Protein AF-A0A7Y4RAD8-F1 (afdb_monomer)

Secondary structure (DSSP, 8-state):
---------TT----SHHHHHHHHHHHHHHHHHHHHHH-SSEEEEE--B-SSEEPPEEEEETTEEEEEP-EE--S-----------PPP-

pLDDT: mean 85.4, std 11.39, range [52.72, 97.62]

Nearest PDB structures (foldseek):
  6ov6-assembly1_A  TM=8.179E-01  e=1.456E-03  Bizionia argentinensis JUB59
  6ov6-assembly1_B  TM=9.138E-01  e=4.019E-03  Bizionia argentinensis JUB59
  6ov6-assembly1_C  TM=9.000E-01  e=6.454E-03  Bizionia argentinensis JUB59
  6mux-assembly1_L  TM=2.898E-01  e=4.579E+00  Plasmodium falciparum 3D7

Sequence (90 aa):
MYQRIDFPKTDGFPFDQETFDFMQKSFRDCFAGIAAHFGHLVIVSGVDDLGANWGDGWVVIAGELLPFVGGTKAGRVVIQETTEDALFED

Radius of gyration: 18.1 Å; Cα contacts (8 Å, |Δi|>4): 92; chains: 1; bounding box: 39×26×49 Å

Mean predicted aligned error: 7.39 Å

Structure (mmCIF, N/CA/C/O backbone):
data_AF-A0A7Y4RAD8-F1
#
_entry.id   AF-A0A7Y4RAD8-F1
#
loop_
_atom_site.group_PDB
_atom_site.id
_atom_site.type_symbol
_atom_site.label_atom_id
_atom_site.label_alt_id
_atom_site.label_comp_id
_atom_site.label_asym_id
_atom_site.label_entity_id
_atom_site.label_seq_id
_atom_site.pdbx_PDB_ins_code
_atom_site.Cartn_x
_atom_site.Cartn_y
_atom_site.Cartn_z
_atom_site.occupancy
_atom_site.B_iso_or_equiv
_atom_site.auth_seq_id
_atom_site.auth_comp_id
_atom_site.auth_asym_id
_atom_site.auth_atom_id
_atom_site.pdbx_PDB_model_num
ATOM 1 N N . MET A 1 1 ? -20.499 -5.951 12.491 1.00 52.72 1 MET A N 1
ATOM 2 C CA . MET A 1 1 ? -21.043 -4.890 13.369 1.00 52.72 1 MET A CA 1
ATOM 3 C C . MET A 1 1 ? -20.282 -3.616 13.040 1.00 52.72 1 MET A C 1
ATOM 5 O O . MET A 1 1 ? -19.067 -3.691 12.972 1.00 52.72 1 MET A O 1
ATOM 9 N N . TYR A 1 2 ? -20.956 -2.505 12.735 1.00 60.06 2 TYR A N 1
ATOM 10 C CA . TYR A 1 2 ? -20.285 -1.230 12.449 1.00 60.06 2 TYR A CA 1
ATOM 11 C C . TYR A 1 2 ? -19.865 -0.591 13.776 1.00 60.06 2 TYR A C 1
ATOM 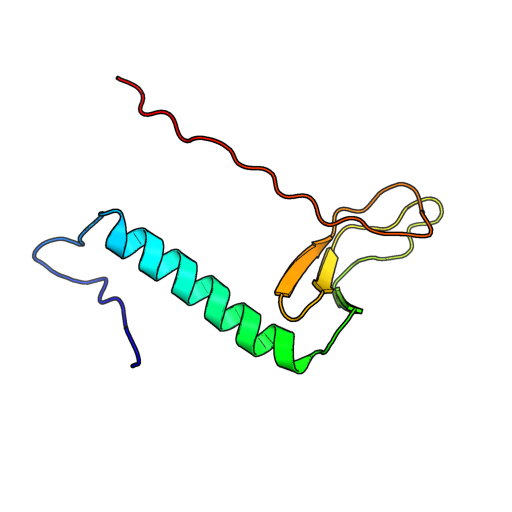13 O O . TYR A 1 2 ? -20.717 -0.341 14.629 1.00 60.06 2 TYR A O 1
ATOM 21 N N . GLN A 1 3 ? -18.565 -0.384 13.968 1.00 66.56 3 GLN A N 1
ATOM 22 C CA . GLN A 1 3 ? -18.003 0.273 15.145 1.00 66.56 3 GLN A CA 1
ATOM 23 C C . GLN A 1 3 ? -17.554 1.684 14.750 1.00 66.56 3 GLN A C 1
ATOM 25 O O . GLN A 1 3 ? -16.964 1.883 13.690 1.00 66.56 3 GLN A O 1
ATOM 30 N N . ARG A 1 4 ? -17.873 2.676 15.584 1.00 71.50 4 ARG A N 1
ATOM 31 C CA . ARG A 1 4 ? -17.561 4.089 15.343 1.00 71.50 4 ARG A CA 1
ATOM 32 C C . ARG A 1 4 ? -16.913 4.676 16.584 1.00 71.50 4 ARG A C 1
ATOM 34 O O . ARG A 1 4 ? -17.489 4.583 17.666 1.00 71.50 4 ARG A O 1
ATOM 41 N N . ILE A 1 5 ? -15.766 5.323 16.400 1.00 71.56 5 ILE A N 1
ATOM 42 C CA . ILE A 1 5 ? -15.119 6.101 17.456 1.00 71.56 5 ILE A CA 1
ATOM 43 C C . ILE A 1 5 ? -15.842 7.436 17.607 1.00 71.56 5 ILE A C 1
ATOM 45 O O . ILE A 1 5 ? -16.057 8.149 16.627 1.00 71.56 5 ILE A O 1
ATOM 49 N N . ASP A 1 6 ? -16.213 7.766 18.838 1.00 73.94 6 ASP A N 1
ATOM 50 C CA . ASP A 1 6 ? -16.777 9.063 19.195 1.00 73.94 6 ASP A CA 1
ATOM 51 C C . ASP A 1 6 ? -15.700 9.897 19.901 1.00 73.94 6 ASP A C 1
ATOM 53 O O . ASP A 1 6 ? -15.438 9.716 21.089 1.00 73.94 6 ASP A O 1
ATOM 57 N N . PHE A 1 7 ? -15.015 10.740 19.124 1.00 69.94 7 PHE A N 1
ATOM 58 C CA . PHE A 1 7 ? -13.886 11.563 19.569 1.00 69.94 7 PHE A CA 1
ATOM 59 C C . PHE A 1 7 ? -14.261 12.723 20.514 1.00 69.94 7 PHE A C 1
ATOM 61 O O . PHE A 1 7 ? -13.502 12.984 21.447 1.00 69.94 7 PHE A O 1
ATOM 68 N N . PRO A 1 8 ? -15.388 13.440 20.334 1.00 68.00 8 PRO A N 1
ATOM 69 C CA . PRO A 1 8 ? -15.779 14.498 21.258 1.00 68.00 8 PRO A CA 1
ATOM 70 C C . PRO A 1 8 ? -16.541 13.922 22.461 1.00 68.00 8 PRO A C 1
ATOM 72 O O . PRO A 1 8 ? -17.767 13.979 22.518 1.00 68.00 8 PRO A O 1
ATOM 75 N N . LYS A 1 9 ? -15.819 13.407 23.462 1.00 63.06 9 LYS A N 1
ATOM 76 C CA . LYS A 1 9 ? -16.396 13.086 24.777 1.00 63.06 9 LYS A CA 1
ATOM 77 C C . LYS A 1 9 ? -15.811 13.978 25.861 1.00 63.06 9 LYS A C 1
ATOM 79 O O . LYS A 1 9 ? -14.600 14.082 26.018 1.00 63.06 9 LYS A O 1
ATOM 84 N N . THR A 1 10 ? -16.697 14.606 26.628 1.00 58.38 10 THR A N 1
ATOM 85 C CA . THR A 1 10 ? -16.359 15.515 27.735 1.00 58.38 10 THR A CA 1
ATOM 86 C C . THR A 1 10 ? -15.621 14.808 28.880 1.00 58.38 10 THR A C 1
ATOM 88 O O . THR A 1 10 ? -14.955 15.471 29.664 1.00 58.38 10 THR A O 1
ATOM 91 N N . ASP A 1 11 ? -15.714 13.476 28.945 1.00 68.56 11 ASP A N 1
ATOM 92 C CA . ASP A 1 11 ? -15.161 12.614 30.004 1.00 68.56 11 ASP A CA 1
ATOM 93 C C . ASP A 1 11 ? -13.786 12.005 29.648 1.00 68.56 11 ASP A C 1
ATOM 95 O O . ASP A 1 11 ? -13.273 11.132 30.340 1.00 68.56 11 ASP A O 1
ATOM 99 N N . GLY A 1 12 ? -13.182 12.462 28.543 1.00 63.66 12 GLY A N 1
ATOM 100 C CA . GLY A 1 12 ? -11.914 11.943 28.033 1.00 63.66 12 GLY A CA 1
ATOM 101 C C . GLY A 1 12 ? -12.084 10.826 26.999 1.00 63.66 12 GLY A C 1
ATOM 102 O O . GLY A 1 12 ? -13.079 10.101 26.963 1.00 63.66 12 GLY A O 1
ATOM 103 N N . PHE A 1 13 ? -11.100 10.725 26.107 1.00 72.62 13 PHE A N 1
ATOM 104 C CA . PHE A 1 13 ? -11.001 9.663 25.111 1.00 72.62 13 PHE A CA 1
ATOM 105 C C . PHE A 1 13 ? -10.129 8.525 25.670 1.00 72.62 13 PHE A C 1
ATOM 107 O O . PHE A 1 13 ? -9.029 8.821 26.145 1.00 72.62 13 PHE A O 1
ATOM 114 N N . PRO A 1 14 ? -10.573 7.254 25.646 1.00 71.44 14 PRO A N 1
ATOM 115 C CA . PRO A 1 14 ? -9.747 6.144 26.107 1.00 71.44 14 PRO A CA 1
ATOM 116 C C . PRO A 1 14 ? -8.564 5.945 25.150 1.00 71.44 14 PRO A C 1
ATOM 118 O O . PRO A 1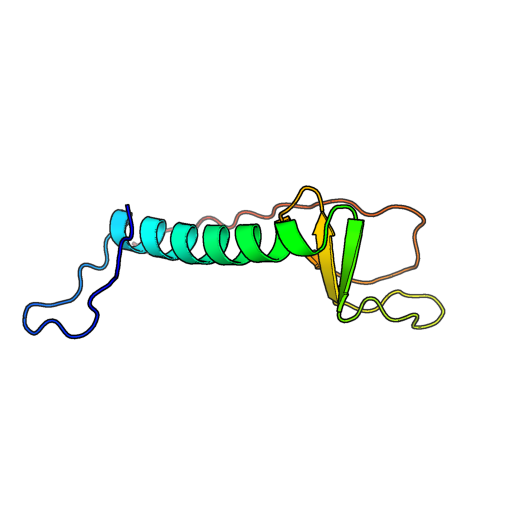 14 ? -8.727 5.512 24.016 1.00 71.44 14 PRO A O 1
ATOM 121 N N . PHE A 1 15 ? -7.360 6.292 25.602 1.00 77.25 15 PHE A N 1
ATOM 122 C CA . PHE A 1 15 ? -6.108 6.024 24.889 1.00 77.25 15 PHE A CA 1
ATOM 123 C C . PHE A 1 15 ? -5.492 4.717 25.396 1.00 77.25 15 PHE A C 1
ATOM 125 O O . PHE A 1 15 ? -4.433 4.710 26.021 1.00 77.25 15 PHE A O 1
ATOM 132 N N . ASP A 1 16 ? -6.194 3.611 25.172 1.00 83.00 16 ASP A N 1
ATOM 133 C CA . ASP A 1 16 ? -5.746 2.266 25.527 1.00 83.00 16 ASP A CA 1
ATOM 134 C C . ASP A 1 16 ? -5.383 1.435 24.285 1.00 83.00 16 ASP A C 1
ATOM 136 O O . ASP A 1 16 ? -5.611 1.830 23.136 1.00 83.00 16 ASP A O 1
ATOM 140 N N . GLN A 1 17 ? -4.772 0.271 24.521 1.00 82.38 17 GLN A N 1
ATOM 141 C CA . GLN A 1 17 ? -4.347 -0.636 23.453 1.00 82.38 17 GLN A CA 1
ATOM 142 C C . GLN A 1 17 ? -5.526 -1.102 22.591 1.00 82.38 17 GLN A C 1
ATOM 144 O O . GLN A 1 17 ? -5.370 -1.230 21.380 1.00 82.38 17 GLN A O 1
ATOM 149 N N . GLU A 1 18 ? -6.704 -1.316 23.185 1.00 84.88 18 GLU A N 1
ATOM 150 C CA . GLU A 1 18 ? -7.899 -1.750 22.454 1.00 84.88 18 GLU A CA 1
ATOM 151 C C . GLU A 1 18 ? -8.387 -0.672 21.484 1.00 84.88 18 GLU A C 1
ATOM 153 O O . GLU A 1 18 ? -8.727 -0.968 20.337 1.00 84.88 18 GLU A O 1
ATOM 158 N N . THR A 1 19 ? -8.375 0.589 21.910 1.00 83.88 19 THR A N 1
ATOM 159 C CA . THR A 1 19 ? -8.778 1.718 21.073 1.00 83.88 19 THR A CA 1
ATOM 160 C C . THR A 1 19 ? -7.805 1.915 19.914 1.00 83.88 19 THR A C 1
ATOM 162 O O . THR A 1 19 ? -8.237 2.135 18.779 1.00 83.88 19 THR A O 1
ATOM 165 N N . PHE A 1 20 ? -6.499 1.763 20.150 1.00 84.56 20 PHE A N 1
ATOM 166 C CA . PHE A 1 20 ? -5.499 1.825 19.082 1.00 84.56 20 PHE A CA 1
ATOM 167 C C . PHE A 1 20 ? -5.556 0.628 18.127 1.00 84.56 20 PHE A C 1
ATOM 169 O O . PHE A 1 20 ? -5.471 0.822 16.914 1.00 84.56 20 PHE A O 1
ATOM 176 N N . ASP A 1 21 ? -5.747 -0.590 18.632 1.00 86.62 21 ASP A N 1
ATOM 177 C CA . ASP A 1 21 ? -5.943 -1.786 17.808 1.00 86.62 21 ASP A CA 1
ATOM 178 C C . ASP A 1 21 ? -7.199 -1.649 16.936 1.00 86.62 21 ASP A C 1
ATOM 180 O O . ASP A 1 21 ? -7.164 -1.900 15.729 1.00 86.62 21 ASP A O 1
ATOM 184 N N . PHE A 1 22 ? -8.291 -1.136 17.509 1.00 86.44 22 PHE A N 1
ATOM 185 C CA . PHE A 1 22 ? -9.505 -0.834 16.762 1.00 86.44 22 PHE A CA 1
ATOM 186 C C . PHE A 1 22 ? -9.267 0.201 15.651 1.00 86.44 22 PHE A C 1
ATOM 188 O O . PHE A 1 22 ? -9.740 0.014 14.525 1.00 86.44 22 PHE A O 1
ATOM 195 N N . MET A 1 23 ? -8.519 1.275 15.930 1.00 85.62 23 MET A N 1
ATOM 196 C CA . MET A 1 23 ? -8.145 2.266 14.916 1.00 85.62 23 MET A CA 1
ATOM 197 C C . MET A 1 23 ? -7.335 1.627 13.783 1.00 85.62 23 MET A C 1
ATOM 199 O O . MET A 1 23 ? -7.683 1.804 12.615 1.00 85.62 23 MET A O 1
ATOM 203 N N . GLN A 1 24 ? -6.299 0.850 14.111 1.00 86.12 24 GLN A N 1
ATOM 204 C CA . GLN A 1 24 ? -5.454 0.182 13.117 1.00 86.12 24 GLN A CA 1
ATOM 205 C C . GLN A 1 24 ? -6.258 -0.785 12.240 1.00 86.12 24 GLN A C 1
ATOM 207 O O . GLN A 1 24 ? -6.148 -0.740 11.013 1.00 86.12 24 GLN A O 1
ATOM 212 N N . LYS A 1 25 ? -7.108 -1.620 12.851 1.00 88.19 25 LYS A N 1
ATOM 213 C CA . LYS A 1 25 ? -7.999 -2.544 12.133 1.00 88.19 25 LYS A CA 1
ATOM 214 C C . LYS A 1 25 ? -8.973 -1.804 11.228 1.00 88.19 25 LYS A C 1
ATOM 216 O O . LYS A 1 25 ? -9.097 -2.156 10.063 1.00 88.19 25 LYS A O 1
ATOM 221 N N . SER A 1 26 ? -9.587 -0.729 11.718 1.00 87.12 26 SER A N 1
ATOM 222 C CA . SER A 1 26 ? -10.542 0.062 10.933 1.00 87.12 26 SER A CA 1
ATOM 223 C C . SER A 1 26 ? -9.920 0.625 9.653 1.00 87.12 26 SER A C 1
ATOM 225 O O . SER A 1 26 ? -10.541 0.570 8.590 1.00 87.12 26 SER A O 1
ATOM 227 N N . PHE A 1 27 ? -8.689 1.144 9.730 1.00 85.69 27 PHE A N 1
ATOM 228 C CA . PHE A 1 27 ? -7.975 1.612 8.540 1.00 85.69 27 PHE A CA 1
ATOM 229 C C . PHE A 1 27 ? -7.604 0.453 7.613 1.00 85.69 27 PHE A C 1
ATOM 231 O O . PHE A 1 27 ? -7.891 0.526 6.417 1.00 85.69 27 PHE A O 1
ATOM 238 N N . ARG A 1 28 ? -7.028 -0.629 8.154 1.00 86.19 28 ARG A N 1
ATOM 239 C CA . ARG A 1 28 ? -6.642 -1.818 7.380 1.00 86.19 28 ARG A CA 1
ATOM 240 C C . ARG A 1 28 ? -7.827 -2.401 6.611 1.00 86.19 28 ARG A C 1
ATOM 242 O O . ARG A 1 28 ? -7.722 -2.596 5.405 1.00 86.19 28 ARG A O 1
ATOM 249 N N . ASP A 1 29 ? -8.956 -2.616 7.279 1.00 88.00 29 ASP A N 1
ATOM 250 C CA . ASP A 1 29 ? -10.151 -3.231 6.696 1.00 88.00 29 ASP A CA 1
ATOM 251 C C . ASP A 1 29 ? -10.772 -2.353 5.602 1.00 88.00 29 ASP A C 1
ATOM 253 O O . ASP A 1 29 ? -11.205 -2.856 4.563 1.00 88.00 29 ASP A O 1
ATOM 257 N N . CYS A 1 30 ? -10.778 -1.029 5.800 1.00 88.12 30 CYS A N 1
ATOM 258 C CA . CYS A 1 30 ? -11.245 -0.078 4.793 1.00 88.12 30 CYS A CA 1
ATOM 259 C C . CYS A 1 30 ? -10.409 -0.176 3.508 1.00 88.12 30 CYS A C 1
ATOM 261 O O . CYS A 1 30 ? -10.955 -0.338 2.413 1.00 88.12 30 CYS A O 1
ATOM 263 N N . PHE A 1 31 ? -9.079 -0.138 3.639 1.00 88.88 31 PHE A N 1
ATOM 264 C CA . PHE A 1 31 ? -8.187 -0.243 2.487 1.00 88.88 31 PHE A CA 1
ATOM 265 C C . PHE A 1 31 ? -8.201 -1.633 1.858 1.00 88.88 31 PHE A C 1
ATOM 267 O O . PHE A 1 31 ? -8.157 -1.715 0.636 1.00 88.88 31 PHE A O 1
ATOM 274 N N . ALA A 1 32 ? -8.337 -2.706 2.639 1.00 87.38 32 ALA A N 1
ATOM 275 C CA . ALA A 1 32 ? -8.482 -4.065 2.120 1.00 87.38 32 ALA A CA 1
ATOM 276 C C . ALA A 1 32 ? -9.762 -4.219 1.278 1.00 87.38 32 ALA A C 1
ATOM 278 O O . ALA A 1 32 ? -9.732 -4.789 0.187 1.00 87.38 32 ALA A O 1
ATOM 279 N N . GLY A 1 33 ? -10.883 -3.643 1.729 1.00 89.12 33 GLY A N 1
ATOM 280 C CA . GLY A 1 33 ? -12.132 -3.630 0.963 1.00 89.12 33 GLY A CA 1
ATOM 281 C C . GLY A 1 33 ? -12.004 -2.898 -0.378 1.00 89.12 33 GLY A C 1
ATOM 282 O O . GLY A 1 33 ? -12.516 -3.368 -1.393 1.00 89.12 33 GLY A O 1
ATOM 283 N N . ILE A 1 34 ? -11.280 -1.775 -0.402 1.00 89.94 34 ILE A N 1
ATOM 284 C CA . ILE A 1 34 ? -10.980 -1.027 -1.632 1.00 89.94 34 ILE A CA 1
ATOM 285 C C . ILE A 1 34 ? -9.988 -1.800 -2.518 1.00 89.94 34 ILE A C 1
ATOM 287 O O . ILE A 1 34 ? -10.196 -1.916 -3.723 1.00 89.94 34 ILE A O 1
ATOM 291 N N . ALA A 1 35 ? -8.931 -2.369 -1.938 1.00 91.56 35 ALA A N 1
ATOM 292 C CA . ALA A 1 35 ? -7.909 -3.145 -2.638 1.00 91.56 35 ALA A CA 1
ATOM 293 C C . ALA A 1 35 ? -8.502 -4.375 -3.345 1.00 91.56 35 ALA A C 1
ATOM 295 O O . ALA A 1 35 ? -8.139 -4.667 -4.485 1.00 91.56 35 ALA A O 1
ATOM 296 N N . ALA A 1 36 ? -9.488 -5.033 -2.727 1.00 88.50 36 ALA A N 1
ATOM 297 C CA . ALA A 1 36 ? -10.220 -6.144 -3.328 1.00 88.50 36 ALA A CA 1
ATOM 298 C C . ALA A 1 36 ? -10.935 -5.771 -4.642 1.00 88.50 36 ALA A C 1
ATOM 300 O O . ALA A 1 36 ? -11.147 -6.643 -5.484 1.00 88.50 36 ALA A O 1
ATOM 301 N N . HIS A 1 37 ? -11.279 -4.493 -4.852 1.00 90.81 37 HIS A N 1
ATOM 302 C CA . HIS A 1 37 ? -11.872 -4.027 -6.108 1.00 90.81 37 HIS A CA 1
ATOM 303 C C . HIS A 1 37 ? -10.865 -3.997 -7.267 1.00 90.81 37 HIS A C 1
ATOM 305 O O . HIS A 1 37 ? -11.238 -4.272 -8.406 1.00 90.81 37 HIS A O 1
ATOM 311 N N . PHE A 1 38 ? -9.597 -3.680 -6.990 1.00 91.62 38 PHE A N 1
ATOM 312 C CA . PHE A 1 38 ? -8.559 -3.586 -8.019 1.00 91.62 38 PHE A CA 1
ATOM 313 C C . PHE A 1 38 ? -8.114 -4.961 -8.534 1.00 91.62 38 PHE A C 1
ATOM 315 O O . PHE A 1 38 ? -7.776 -5.091 -9.708 1.00 91.62 38 PHE A O 1
ATOM 322 N N . GLY A 1 39 ? -8.150 -5.994 -7.689 1.00 88.38 39 GLY A N 1
ATOM 323 C CA . GLY A 1 39 ? -7.714 -7.349 -8.035 1.00 88.38 39 GLY A CA 1
ATOM 324 C C . GLY A 1 39 ? -6.289 -7.659 -7.568 1.00 88.38 39 GLY A C 1
ATOM 325 O O . GLY A 1 39 ? -5.763 -7.020 -6.663 1.00 88.38 39 GLY A O 1
ATOM 326 N N . HIS A 1 40 ? -5.667 -8.692 -8.143 1.00 91.31 40 HIS A N 1
ATOM 327 C CA . HIS A 1 40 ? -4.350 -9.183 -7.722 1.00 91.31 40 HIS A CA 1
ATOM 328 C C . HIS A 1 40 ? -3.229 -8.683 -8.647 1.00 91.31 40 HIS A C 1
ATOM 330 O O . HIS A 1 40 ? -3.366 -8.784 -9.864 1.00 91.31 40 HIS A O 1
ATOM 336 N N . LEU A 1 41 ? -2.110 -8.226 -8.065 1.00 93.19 41 LEU A N 1
ATOM 337 C CA . LEU A 1 41 ? -0.906 -7.736 -8.761 1.00 93.19 41 LEU A CA 1
ATOM 338 C C . LEU A 1 41 ? -1.174 -6.509 -9.634 1.00 93.19 41 LEU A C 1
ATOM 340 O O . LEU A 1 41 ? -0.874 -6.489 -10.827 1.00 93.19 41 LEU A O 1
ATOM 344 N N . VAL A 1 42 ? -1.735 -5.474 -9.016 1.00 95.38 42 VAL A N 1
ATOM 345 C CA . VAL A 1 42 ? -2.088 -4.224 -9.695 1.00 95.38 42 VAL A CA 1
ATOM 346 C C . VAL A 1 42 ? -1.211 -3.087 -9.196 1.00 95.38 42 VAL A C 1
ATOM 348 O O . VAL A 1 42 ? -1.024 -2.934 -7.993 1.00 95.38 42 VAL A O 1
ATOM 351 N N . ILE A 1 43 ? -0.704 -2.266 -10.114 1.00 95.56 43 ILE A N 1
ATOM 352 C CA . ILE A 1 43 ? -0.108 -0.968 -9.783 1.00 95.56 43 ILE A CA 1
ATOM 353 C C . ILE A 1 43 ? -1.252 0.035 -9.643 1.00 95.56 43 ILE A C 1
ATOM 355 O O . ILE A 1 43 ? -2.024 0.229 -10.581 1.00 95.56 43 ILE A O 1
ATOM 359 N N . VAL A 1 44 ? -1.378 0.647 -8.468 1.00 95.19 44 VAL A N 1
ATOM 360 C CA . VAL A 1 44 ? -2.427 1.630 -8.165 1.00 95.19 44 VAL A CA 1
ATOM 361 C C . VAL A 1 44 ? -1.980 3.032 -8.559 1.00 95.19 44 VAL A C 1
ATOM 363 O O . VAL A 1 44 ? -2.753 3.788 -9.144 1.00 95.19 44 VAL A O 1
ATOM 366 N N . SER A 1 45 ? -0.736 3.386 -8.239 1.00 96.19 45 SER A N 1
ATOM 367 C CA . SER A 1 45 ? -0.143 4.6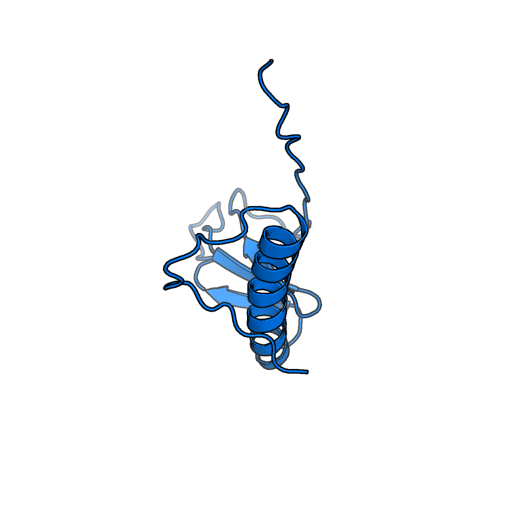82 -8.574 1.00 96.19 45 SER A CA 1
ATOM 368 C C . SER A 1 45 ? 1.383 4.638 -8.481 1.00 96.19 45 SER A C 1
ATOM 370 O O . SER A 1 45 ? 1.941 3.809 -7.759 1.00 96.19 45 SER A O 1
ATOM 372 N N . GLY A 1 46 ? 2.053 5.545 -9.197 1.00 96.38 46 GLY A N 1
ATOM 373 C CA . GLY A 1 46 ? 3.515 5.603 -9.254 1.00 96.38 46 GLY A CA 1
ATOM 374 C C . GLY A 1 46 ? 4.106 4.394 -9.976 1.00 96.38 46 GLY A C 1
ATOM 375 O O . GLY A 1 46 ? 3.549 3.932 -10.970 1.00 96.38 46 GLY A O 1
ATOM 376 N N . VAL A 1 47 ? 5.228 3.877 -9.461 1.00 95.38 47 VAL A N 1
ATOM 377 C CA . VAL A 1 47 ? 6.012 2.805 -10.112 1.00 95.38 47 VAL A CA 1
ATOM 378 C C . VAL A 1 47 ? 6.421 3.210 -11.536 1.00 95.38 47 VAL A C 1
ATOM 380 O O . VAL A 1 47 ? 6.452 2.408 -12.470 1.00 95.38 47 VAL A O 1
ATOM 383 N N . ASP A 1 48 ? 6.722 4.497 -11.708 1.00 96.75 48 ASP A N 1
ATOM 384 C CA . ASP A 1 48 ? 7.076 5.059 -13.003 1.00 96.75 48 ASP A CA 1
ATOM 385 C C . ASP A 1 48 ? 8.422 4.511 -13.491 1.00 96.75 48 ASP A C 1
ATOM 387 O O . ASP A 1 48 ? 9.335 4.220 -12.708 1.00 96.75 48 ASP A O 1
ATOM 391 N N . ASP A 1 49 ? 8.563 4.389 -14.810 1.00 95.62 49 ASP A N 1
ATOM 392 C CA . ASP A 1 49 ? 9.831 4.026 -15.431 1.00 95.62 49 ASP A CA 1
ATOM 393 C C . ASP A 1 49 ? 10.789 5.227 -15.417 1.00 95.62 49 ASP A C 1
ATOM 395 O O . ASP A 1 49 ? 10.614 6.192 -16.163 1.00 95.62 49 ASP A O 1
ATOM 399 N N . LEU A 1 50 ? 11.831 5.150 -14.584 1.00 96.12 50 LEU A N 1
ATOM 400 C CA . LEU A 1 50 ? 12.875 6.170 -14.456 1.00 96.12 50 LEU A CA 1
ATOM 401 C C . LEU A 1 50 ? 14.182 5.751 -15.164 1.00 96.12 50 LEU A C 1
ATOM 403 O O . LEU A 1 50 ? 15.278 6.179 -14.794 1.00 96.12 50 LEU A O 1
ATOM 407 N N . GLY A 1 51 ? 14.101 4.876 -16.170 1.00 95.44 51 GLY A N 1
ATOM 408 C CA . GLY A 1 51 ? 15.237 4.380 -16.946 1.00 95.44 51 GLY A CA 1
ATOM 409 C C . GLY A 1 51 ? 15.898 3.160 -16.308 1.00 95.44 51 GLY A C 1
ATOM 410 O O . GLY A 1 51 ? 15.520 2.024 -16.595 1.00 95.44 51 GLY A O 1
ATOM 411 N N . ALA A 1 52 ? 16.909 3.375 -15.462 1.00 95.31 52 ALA A N 1
ATOM 412 C CA . ALA A 1 52 ? 17.597 2.289 -14.746 1.00 95.31 52 ALA A CA 1
ATOM 413 C C . ALA A 1 52 ? 16.850 1.837 -13.478 1.00 95.31 52 ALA A C 1
ATOM 415 O O . ALA A 1 52 ? 17.122 0.754 -12.955 1.00 95.31 52 ALA A O 1
ATOM 416 N N . ASN A 1 53 ? 15.899 2.654 -13.016 1.00 96.62 53 ASN A N 1
ATOM 417 C CA . ASN A 1 53 ? 15.168 2.459 -11.772 1.00 96.62 53 ASN A CA 1
ATOM 418 C C . ASN A 1 53 ? 13.652 2.465 -12.001 1.00 96.62 53 ASN A C 1
ATOM 420 O O . ASN A 1 53 ? 13.164 3.056 -12.966 1.00 96.62 53 ASN A O 1
ATOM 424 N N . TRP A 1 54 ? 12.926 1.841 -11.081 1.00 96.81 54 TRP A N 1
ATOM 425 C CA . TRP A 1 54 ? 11.503 2.088 -10.851 1.00 96.81 54 TRP A CA 1
ATOM 426 C C . TRP A 1 54 ? 11.333 3.193 -9.806 1.00 96.81 54 TRP A C 1
ATOM 428 O O . TRP A 1 54 ? 12.123 3.255 -8.862 1.00 96.81 54 TRP A O 1
ATOM 438 N N . GLY A 1 55 ? 10.325 4.049 -9.973 1.00 96.88 55 GLY A N 1
ATOM 439 C CA . GLY A 1 55 ? 9.897 4.997 -8.943 1.00 96.88 55 GLY A CA 1
ATOM 440 C C . GLY A 1 55 ? 9.107 4.331 -7.814 1.00 96.88 55 GLY A C 1
ATOM 441 O O . GLY A 1 55 ? 8.659 3.191 -7.944 1.00 96.88 55 GLY A O 1
ATOM 442 N N . ASP A 1 56 ? 8.915 5.057 -6.715 1.00 97.62 56 ASP A N 1
ATOM 443 C CA . ASP A 1 56 ? 8.047 4.625 -5.615 1.00 97.62 56 ASP A CA 1
ATOM 444 C C . ASP A 1 56 ? 6.571 4.645 -6.038 1.00 97.62 56 ASP A C 1
ATOM 446 O O . ASP A 1 56 ? 6.183 5.292 -7.018 1.00 97.62 56 ASP A O 1
ATOM 450 N N . GLY A 1 57 ? 5.721 3.937 -5.300 1.00 96.75 57 GLY A N 1
ATOM 451 C CA . GLY A 1 57 ? 4.300 3.900 -5.611 1.00 96.75 57 GLY A CA 1
ATOM 452 C C . GLY A 1 57 ? 3.476 3.052 -4.661 1.00 96.75 57 GLY A C 1
ATOM 453 O O . GLY A 1 57 ? 3.858 2.794 -3.522 1.00 96.75 57 GLY A O 1
ATOM 454 N N . TRP A 1 58 ? 2.328 2.614 -5.160 1.00 95.88 58 TRP A N 1
ATOM 455 C CA . TRP A 1 58 ? 1.391 1.765 -4.439 1.00 95.88 58 TRP A CA 1
ATOM 456 C C . TRP A 1 58 ? 0.962 0.600 -5.312 1.00 95.88 58 TRP A C 1
ATOM 458 O O . TRP A 1 58 ? 0.628 0.771 -6.487 1.00 95.88 58 TRP A O 1
ATOM 468 N N . VAL A 1 59 ? 0.941 -0.589 -4.721 1.00 95.69 59 VAL A N 1
ATOM 469 C CA . VAL A 1 59 ? 0.572 -1.831 -5.396 1.00 95.69 59 VAL A CA 1
ATOM 470 C C . VAL A 1 59 ? -0.454 -2.598 -4.577 1.00 95.69 59 VAL A C 1
ATOM 472 O O . VAL A 1 59 ? -0.472 -2.510 -3.353 1.00 95.69 59 VAL A O 1
ATOM 475 N N . VAL A 1 60 ? -1.299 -3.375 -5.249 1.00 95.50 60 VAL A N 1
ATOM 476 C CA . VAL A 1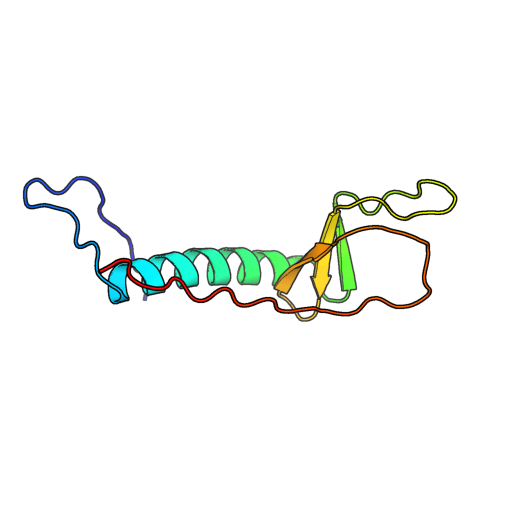 60 ? -2.169 -4.355 -4.598 1.00 95.50 60 VAL A CA 1
ATOM 477 C C . VAL A 1 60 ? -1.616 -5.752 -4.819 1.00 95.50 60 VAL A C 1
ATOM 479 O O . VAL A 1 60 ? -1.522 -6.228 -5.954 1.00 95.50 60 VAL A O 1
ATOM 482 N N . ILE A 1 61 ? -1.294 -6.437 -3.723 1.00 93.50 61 ILE A N 1
ATOM 483 C CA . ILE A 1 61 ? -0.850 -7.833 -3.724 1.00 93.50 61 ILE A CA 1
ATOM 484 C C . ILE A 1 61 ? -1.710 -8.595 -2.721 1.00 93.50 61 ILE A C 1
ATOM 486 O O . ILE A 1 61 ? -1.936 -8.139 -1.612 1.00 93.50 61 ILE A O 1
ATOM 490 N N . ALA A 1 62 ? -2.240 -9.744 -3.140 1.00 89.25 62 ALA A N 1
ATOM 491 C CA . ALA A 1 62 ? -3.133 -10.587 -2.333 1.00 89.25 62 ALA A CA 1
ATOM 492 C C . ALA A 1 62 ? -4.329 -9.857 -1.664 1.00 89.25 62 ALA A C 1
ATOM 494 O O . ALA A 1 62 ? -4.821 -10.304 -0.635 1.00 89.25 62 ALA A O 1
ATOM 495 N N . GLY A 1 63 ? -4.833 -8.772 -2.268 1.00 87.69 63 GLY A N 1
ATOM 496 C CA . GLY A 1 63 ? -5.948 -7.991 -1.714 1.00 87.69 63 GLY A CA 1
ATOM 497 C C . GLY A 1 63 ? -5.535 -6.952 -0.668 1.00 87.69 63 GLY A C 1
ATOM 498 O O . GLY A 1 63 ? -6.403 -6.317 -0.080 1.00 87.69 63 GLY A O 1
ATOM 499 N N . GLU A 1 64 ? -4.235 -6.740 -0.465 1.00 90.81 64 GLU A N 1
ATOM 500 C CA . GLU A 1 64 ? -3.694 -5.702 0.409 1.00 90.81 64 GLU A CA 1
ATOM 501 C C . GLU A 1 64 ? -3.064 -4.579 -0.414 1.00 90.81 64 GLU A C 1
ATOM 503 O O . GLU A 1 64 ? -2.332 -4.833 -1.373 1.00 90.81 64 GLU A O 1
ATOM 508 N N . LEU A 1 65 ? -3.349 -3.334 -0.028 1.00 93.50 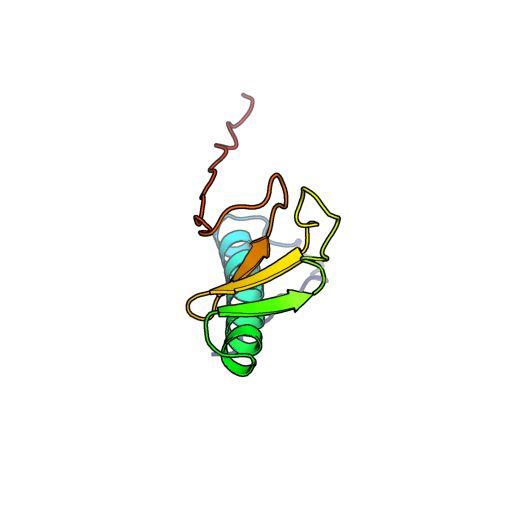65 LEU A N 1
ATOM 509 C CA . LEU A 1 65 ? -2.699 -2.149 -0.577 1.00 93.50 65 LEU A CA 1
ATOM 510 C C . LEU A 1 65 ? -1.366 -1.933 0.147 1.00 93.50 65 LEU A C 1
ATOM 512 O O . LEU A 1 65 ? -1.353 -1.650 1.344 1.00 93.50 65 LEU A O 1
ATOM 516 N N . LEU A 1 66 ? -0.260 -2.049 -0.582 1.00 93.75 66 LEU A N 1
ATOM 517 C CA . LEU A 1 66 ? 1.094 -1.988 -0.045 1.00 93.75 66 LEU A CA 1
ATOM 518 C C . LEU A 1 66 ? 1.895 -0.856 -0.701 1.00 93.75 66 LEU A C 1
ATOM 520 O O . LEU A 1 66 ? 1.769 -0.641 -1.914 1.00 93.75 66 LEU A O 1
ATOM 524 N N . PRO A 1 67 ? 2.743 -0.147 0.065 1.00 94.75 67 PRO A N 1
ATOM 525 C CA . PRO A 1 67 ? 3.704 0.773 -0.518 1.00 94.75 67 PRO A CA 1
ATOM 526 C C . PRO A 1 67 ? 4.748 -0.017 -1.314 1.00 94.75 67 PRO A C 1
ATOM 528 O O . PRO A 1 67 ? 5.270 -1.036 -0.861 1.00 9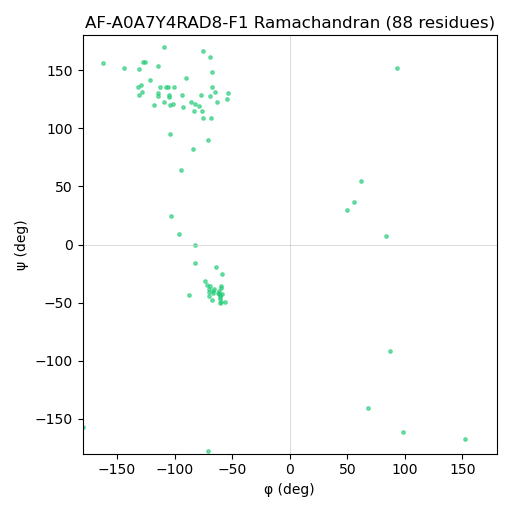4.75 67 PRO A O 1
ATOM 531 N N . PHE A 1 68 ? 5.061 0.470 -2.507 1.00 96.12 68 PHE A N 1
ATOM 532 C CA . PHE A 1 68 ? 6.161 -0.022 -3.319 1.00 96.12 68 PHE A CA 1
ATOM 533 C C . PHE A 1 68 ? 7.335 0.941 -3.194 1.00 96.12 68 PHE A C 1
ATOM 535 O O . PHE A 1 68 ? 7.215 2.118 -3.534 1.00 96.12 68 PHE A O 1
ATOM 542 N N . VAL A 1 69 ? 8.466 0.421 -2.724 1.00 95.69 69 VAL A N 1
ATOM 543 C CA . VAL A 1 69 ? 9.734 1.148 -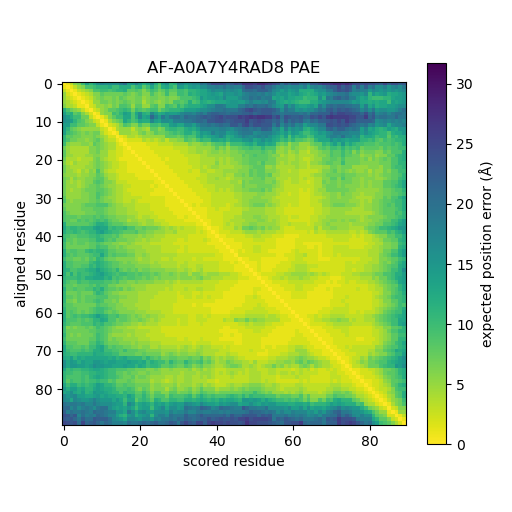2.705 1.00 95.69 69 VAL A CA 1
ATOM 544 C C . VAL A 1 69 ? 10.484 0.809 -3.987 1.00 95.69 69 VAL A C 1
ATOM 546 O O . VAL A 1 69 ? 10.794 -0.355 -4.252 1.00 95.69 69 VAL A O 1
ATOM 549 N N . GLY A 1 70 ? 10.730 1.833 -4.793 1.00 94.25 70 GLY A N 1
ATOM 550 C CA . GLY A 1 70 ? 11.462 1.755 -6.040 1.00 94.25 70 GLY A CA 1
ATOM 551 C C . GLY A 1 70 ? 12.957 1.511 -5.846 1.00 94.25 70 GLY A C 1
ATOM 552 O O . GLY A 1 70 ? 13.475 1.325 -4.746 1.00 94.25 70 GLY A O 1
ATOM 553 N N . GLY A 1 71 ? 13.679 1.485 -6.960 1.00 94.50 71 GLY A N 1
ATOM 554 C CA . GLY A 1 71 ? 15.102 1.159 -6.986 1.00 94.50 71 GLY A CA 1
ATOM 555 C C . GLY A 1 71 ? 15.523 0.557 -8.317 1.00 94.50 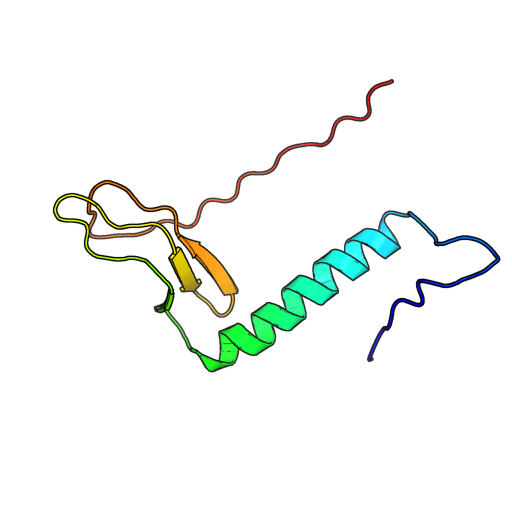71 GLY A C 1
ATOM 556 O O . GLY A 1 71 ? 14.772 0.607 -9.292 1.00 94.50 71 GLY A O 1
ATOM 557 N N . THR A 1 72 ? 16.725 -0.016 -8.365 1.00 96.06 72 THR A N 1
ATOM 558 C CA . THR A 1 72 ? 17.267 -0.646 -9.577 1.00 96.06 72 THR A CA 1
ATOM 559 C C . THR A 1 72 ? 16.297 -1.678 -10.131 1.00 96.06 72 THR A C 1
ATOM 561 O O . THR A 1 72 ? 15.829 -2.556 -9.402 1.00 96.06 72 THR A O 1
ATOM 564 N N . LYS A 1 73 ? 16.011 -1.599 -11.435 1.00 93.19 73 LYS A N 1
ATOM 565 C CA . LYS A 1 73 ? 15.060 -2.508 -12.078 1.00 93.19 73 LYS A CA 1
ATOM 566 C C . LYS A 1 73 ? 15.438 -3.970 -11.838 1.00 93.19 73 LYS A C 1
ATOM 568 O O . LYS A 1 73 ? 16.528 -4.420 -12.187 1.00 93.19 73 LYS A O 1
ATOM 573 N N . ALA A 1 74 ? 14.483 -4.716 -11.297 1.00 90.31 74 ALA A N 1
ATOM 574 C CA . ALA A 1 74 ? 14.556 -6.153 -11.089 1.00 90.31 74 ALA A CA 1
ATOM 575 C C . ALA A 1 74 ? 13.328 -6.834 -11.708 1.00 90.31 74 ALA A C 1
ATOM 577 O O . ALA A 1 74 ? 12.284 -6.214 -11.895 1.00 90.31 74 ALA A O 1
ATOM 578 N N . GLY A 1 75 ? 13.446 -8.126 -12.021 1.00 89.75 75 GLY A N 1
ATOM 579 C CA . GLY A 1 75 ? 12.339 -8.918 -12.573 1.00 89.75 75 GLY A CA 1
ATOM 580 C C . GLY A 1 75 ? 11.359 -9.458 -11.525 1.00 89.75 75 GLY A C 1
ATOM 581 O O . GLY A 1 75 ? 10.437 -10.187 -11.880 1.00 89.75 75 GLY A O 1
ATOM 582 N N . ARG A 1 76 ? 11.588 -9.182 -10.235 1.00 91.38 76 ARG A N 1
ATOM 583 C CA . ARG A 1 76 ? 10.778 -9.670 -9.111 1.00 91.38 76 ARG A CA 1
ATOM 584 C C . ARG A 1 76 ? 10.685 -8.606 -8.027 1.00 91.38 76 ARG A C 1
ATOM 586 O O . ARG A 1 76 ? 11.613 -7.820 -7.860 1.00 91.38 76 ARG A O 1
ATOM 593 N N . VAL A 1 77 ? 9.591 -8.653 -7.279 1.00 91.25 77 VAL A N 1
ATOM 594 C CA . VAL A 1 77 ? 9.354 -7.848 -6.076 1.00 91.25 77 VAL A CA 1
ATOM 595 C C . VAL A 1 77 ? 9.282 -8.772 -4.861 1.00 91.25 77 VAL A C 1
ATOM 597 O O . VAL A 1 77 ? 8.957 -9.953 -5.002 1.00 91.25 77 VAL A O 1
ATOM 600 N N . VAL A 1 78 ? 9.601 -8.249 -3.680 1.00 92.06 78 VAL A N 1
ATOM 601 C CA . VAL A 1 78 ? 9.531 -8.972 -2.403 1.00 92.06 78 VAL A CA 1
ATOM 602 C C . VAL A 1 78 ? 8.738 -8.116 -1.425 1.00 92.06 78 VAL A C 1
ATOM 604 O O . VAL A 1 78 ? 8.926 -6.904 -1.382 1.00 92.06 78 VAL A O 1
ATOM 607 N N . ILE A 1 79 ? 7.849 -8.744 -0.658 1.00 92.69 79 ILE A N 1
ATOM 608 C CA . ILE A 1 79 ? 7.152 -8.085 0.448 1.00 92.69 79 ILE A CA 1
ATOM 609 C C . ILE A 1 79 ? 8.061 -8.186 1.671 1.00 92.69 79 ILE A C 1
ATOM 611 O O . ILE A 1 79 ? 8.450 -9.289 2.054 1.00 92.69 79 ILE A O 1
ATOM 615 N N . GLN A 1 80 ? 8.415 -7.042 2.251 1.00 91.38 80 GLN A N 1
ATOM 616 C CA . GLN A 1 80 ? 9.214 -6.957 3.468 1.00 91.38 80 GLN A CA 1
ATOM 617 C C . GLN A 1 80 ? 8.365 -6.356 4.585 1.00 91.38 80 GLN A C 1
ATOM 619 O O . GLN A 1 80 ? 7.753 -5.306 4.406 1.00 91.38 80 GLN A O 1
ATOM 624 N N . GLU A 1 81 ? 8.364 -7.016 5.737 1.00 87.19 81 GLU A N 1
ATOM 625 C CA . GLU A 1 81 ? 7.783 -6.504 6.973 1.00 87.19 81 GLU A CA 1
ATOM 626 C C . GLU A 1 81 ? 8.921 -6.053 7.893 1.00 87.19 81 GLU A C 1
ATOM 628 O O . GLU A 1 81 ? 9.867 -6.807 8.136 1.00 87.19 81 GLU A O 1
ATOM 633 N N . THR A 1 82 ? 8.845 -4.813 8.371 1.00 84.38 82 THR A N 1
ATOM 634 C CA . THR A 1 82 ? 9.778 -4.258 9.355 1.00 84.38 82 THR A CA 1
ATOM 635 C C . THR A 1 82 ? 8.977 -3.914 10.600 1.00 84.38 82 THR A C 1
ATOM 637 O O . THR A 1 82 ? 8.046 -3.114 10.530 1.00 84.38 82 THR A O 1
ATOM 640 N N . THR A 1 83 ? 9.328 -4.521 11.728 1.00 78.44 83 THR A N 1
ATOM 641 C CA . THR A 1 83 ? 8.720 -4.226 13.028 1.00 78.44 83 THR A CA 1
ATOM 642 C C . THR A 1 83 ? 9.704 -3.393 13.840 1.00 78.44 83 THR A C 1
ATOM 644 O O . THR A 1 83 ? 10.867 -3.773 13.969 1.00 78.44 83 THR A O 1
ATOM 647 N N . GLU A 1 84 ? 9.248 -2.263 14.373 1.00 77.56 84 GLU A N 1
ATOM 648 C CA . GLU A 1 84 ? 9.987 -1.486 15.368 1.00 77.56 84 GLU A CA 1
ATOM 649 C C . GLU A 1 84 ? 9.278 -1.628 16.713 1.00 77.56 84 GLU A C 1
ATOM 651 O O . GLU A 1 84 ? 8.089 -1.321 16.834 1.00 77.56 84 GLU A O 1
ATOM 656 N N . ASP A 1 85 ? 10.002 -2.107 17.723 1.00 70.38 85 ASP A N 1
ATOM 657 C CA . ASP A 1 85 ? 9.486 -2.169 19.084 1.00 70.38 85 ASP A CA 1
ATOM 658 C C . ASP A 1 85 ? 9.516 -0.762 19.688 1.00 70.38 85 ASP A C 1
ATOM 660 O O . ASP A 1 85 ? 10.582 -0.183 19.913 1.00 70.38 85 ASP A O 1
ATOM 664 N N . ALA A 1 86 ? 8.339 -0.209 19.978 1.00 67.19 86 ALA A N 1
ATOM 665 C CA . ALA A 1 86 ? 8.225 0.987 20.799 1.00 67.19 86 ALA A CA 1
ATOM 666 C C . ALA A 1 86 ? 8.561 0.611 22.251 1.00 67.19 86 ALA A C 1
ATOM 668 O O . ALA A 1 86 ? 7.696 0.181 23.016 1.00 67.19 86 ALA A O 1
ATOM 669 N N . LEU A 1 87 ? 9.839 0.713 22.617 1.00 67.81 87 LEU A N 1
ATOM 670 C CA . LEU A 1 87 ? 10.271 0.564 24.003 1.00 67.81 87 LEU A CA 1
ATOM 671 C C . LEU A 1 87 ? 9.681 1.720 24.820 1.00 67.81 87 LEU A C 1
ATOM 673 O O . LEU A 1 87 ? 9.776 2.880 24.420 1.00 67.81 87 LEU A O 1
ATOM 677 N N . PHE A 1 88 ? 9.064 1.405 25.959 1.00 67.31 88 PHE A N 1
ATOM 678 C CA . PHE A 1 88 ? 8.741 2.426 26.950 1.00 67.31 88 PHE A CA 1
ATOM 679 C C . PHE A 1 88 ? 10.065 3.020 27.451 1.00 67.31 88 PHE A C 1
ATOM 681 O O . PHE A 1 88 ? 10.926 2.274 27.917 1.00 67.31 88 PHE A O 1
ATOM 688 N N . GLU A 1 89 ? 10.246 4.336 27.320 1.00 59.94 89 GLU A N 1
ATOM 689 C CA . GLU A 1 89 ? 11.252 5.028 28.128 1.00 59.94 89 GLU A CA 1
ATOM 690 C C . GLU A 1 89 ? 10.757 5.026 29.584 1.00 59.94 89 GLU A C 1
ATOM 692 O O . GLU A 1 89 ? 9.596 5.367 29.829 1.00 59.94 89 GLU A O 1
ATOM 697 N N . ASP A 1 90 ? 11.615 4.558 30.500 1.00 61.72 90 ASP A N 1
ATOM 698 C CA . ASP A 1 90 ? 11.369 4.473 31.954 1.00 61.72 90 ASP A CA 1
ATOM 699 C C . ASP A 1 90 ? 10.977 5.824 32.585 1.00 61.72 90 ASP A C 1
ATOM 701 O O . ASP A 1 90 ? 11.587 6.863 32.227 1.00 61.72 90 ASP A O 1
#

Foldseek 3D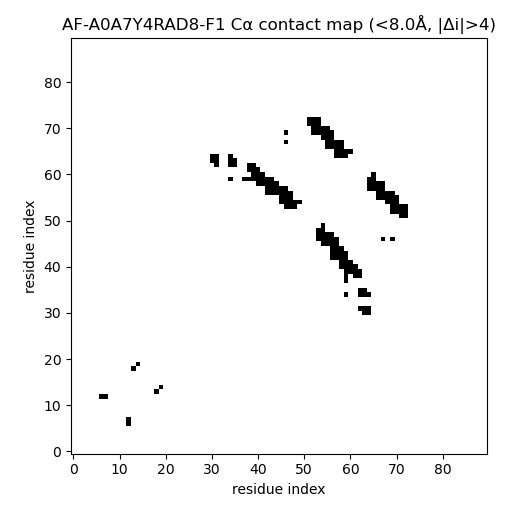i:
DDDDDDQDDPVDDDPDPVVVVVVVVVVFVVQLVVLVVQPAFDFPDALDCPPQKTPWGWTRHPSGIDTRHMDGDDPDDDDDDDDDDPDDDD

Solvent-accessible surface area (backbone atoms only — not comparable to full-atom values): 5812 Å² total; per-residue (Å²): 133,94,82,79,90,76,77,94,44,97,85,61,72,78,88,45,71,66,52,51,51,49,52,53,49,54,54,50,53,54,45,30,61,55,22,52,72,76,35,70,75,36,81,76,44,69,54,41,85,64,82,69,27,34,37,49,32,32,31,18,51,91,31,38,70,40,81,39,81,46,43,75,71,66,99,70,87,80,93,80,87,84,87,79,84,85,72,80,82,132